Protein AF-A0A812JKX5-F1 (afdb_monomer_lite)

Organism: Symbiodinium pilosum (NCBI:txid2952)

Secondary structure (DSSP, 8-state):
-HHHHHHHHHHHHHHTSHHHHHHHHHHHHHHHHHHHHHHHHHHHHHHHHHHHHHHTTTSTHHHHT-SSHHHHHHHIIIIII-GGGHHHHHHHHHHSHHHHHHHHHHHHHHHHHHHHHHHHHHHHHHHHHHHHHHHHHHHHHHHHHHHHHH-

InterPro domains:
  IPR005821 Ion transport domain [PF00520] (1-131)

Structure (mmCIF, N/CA/C/O backbone):
data_AF-A0A812JKX5-F1
#
_entry.id   AF-A0A812JKX5-F1
#
loop_
_atom_site.group_PDB
_atom_site.id
_atom_site.type_symbol
_atom_site.label_atom_id
_atom_site.label_alt_id
_atom_site.label_comp_id
_atom_site.label_asym_id
_atom_site.label_entity_id
_atom_site.label_seq_id
_atom_site.pdbx_PDB_ins_code
_atom_site.Cartn_x
_atom_site.Cartn_y
_atom_site.Cartn_z
_atom_site.occupancy
_atom_site.B_iso_or_equiv
_atom_site.auth_seq_id
_atom_site.auth_comp_id
_atom_site.auth_asym_id
_atom_site.auth_atom_id
_atom_site.pdbx_PDB_model_num
ATOM 1 N N . MET A 1 1 ? 19.273 -19.377 13.511 1.00 56.31 1 MET A N 1
ATOM 2 C CA . MET A 1 1 ? 18.587 -19.894 14.719 1.00 56.31 1 MET A CA 1
ATOM 3 C C . MET A 1 1 ? 18.211 -18.784 15.715 1.00 56.31 1 MET A C 1
ATOM 5 O O . MET A 1 1 ? 17.028 -18.622 15.975 1.00 56.31 1 MET A O 1
ATOM 9 N N . LEU A 1 2 ? 19.140 -17.936 16.191 1.00 53.31 2 LEU A N 1
ATOM 10 C CA . LEU A 1 2 ? 18.831 -16.845 17.149 1.00 53.31 2 LEU A CA 1
ATOM 11 C C . LEU A 1 2 ? 17.849 -15.756 16.640 1.00 53.31 2 LEU A C 1
ATOM 13 O O . LEU A 1 2 ? 17.179 -15.120 17.449 1.00 53.31 2 LEU A O 1
ATOM 17 N N . ARG A 1 3 ? 17.720 -15.546 15.316 1.00 62.28 3 ARG A N 1
ATOM 18 C CA . ARG A 1 3 ? 16.778 -14.567 14.721 1.00 62.28 3 ARG A CA 1
ATOM 19 C C . ARG A 1 3 ? 15.300 -14.960 14.881 1.00 62.28 3 ARG A C 1
ATOM 21 O O . ARG A 1 3 ? 14.500 -14.120 15.271 1.00 62.28 3 ARG A O 1
ATOM 28 N N . MET A 1 4 ? 14.953 -16.230 14.655 1.00 59.62 4 MET A N 1
ATOM 29 C CA . MET A 1 4 ? 13.573 -16.738 14.783 1.00 59.62 4 MET A CA 1
ATOM 30 C C . MET A 1 4 ? 13.073 -16.659 16.233 1.00 59.62 4 MET A C 1
ATOM 32 O O . MET A 1 4 ? 11.945 -16.251 16.487 1.00 59.62 4 MET A O 1
ATOM 36 N N . VAL A 1 5 ? 13.955 -16.935 17.201 1.00 66.62 5 VAL A N 1
ATOM 37 C CA . VAL A 1 5 ? 13.637 -16.857 18.637 1.00 66.62 5 VAL A CA 1
ATOM 38 C C . VAL A 1 5 ? 13.268 -15.429 19.072 1.00 66.62 5 VAL A C 1
ATOM 40 O O . VAL A 1 5 ? 12.432 -15.262 19.961 1.00 66.62 5 VAL A O 1
ATOM 43 N N . ARG A 1 6 ? 13.836 -14.385 18.442 1.00 67.06 6 ARG A N 1
ATOM 44 C CA . ARG A 1 6 ? 13.461 -12.986 18.725 1.00 67.06 6 ARG A CA 1
ATOM 45 C C . ARG A 1 6 ? 12.030 -12.677 18.284 1.00 67.06 6 ARG A C 1
ATOM 47 O O . ARG A 1 6 ? 11.304 -12.065 19.057 1.00 67.06 6 ARG A O 1
ATOM 54 N N . ILE A 1 7 ? 11.610 -13.152 17.109 1.00 71.31 7 ILE A N 1
ATOM 55 C CA . ILE A 1 7 ? 10.244 -12.949 16.591 1.00 71.31 7 ILE A CA 1
ATOM 56 C C . ILE A 1 7 ? 9.225 -13.587 17.541 1.00 71.31 7 ILE A C 1
ATOM 58 O O . ILE A 1 7 ? 8.280 -12.932 17.976 1.00 71.31 7 ILE A O 1
ATOM 62 N N . THR A 1 8 ? 9.467 -14.833 17.958 1.00 69.44 8 THR A N 1
ATOM 63 C CA . THR A 1 8 ? 8.600 -15.527 18.920 1.00 69.44 8 THR A CA 1
ATOM 64 C C . THR A 1 8 ? 8.540 -14.811 20.272 1.00 69.44 8 THR A C 1
ATOM 66 O O . THR A 1 8 ? 7.484 -14.794 20.899 1.00 69.44 8 THR A O 1
ATOM 69 N N . ARG A 1 9 ? 9.640 -14.194 20.735 1.00 73.00 9 ARG A N 1
ATOM 70 C CA . ARG A 1 9 ? 9.629 -13.385 21.967 1.00 73.00 9 ARG A CA 1
ATOM 71 C C . ARG A 1 9 ? 8.810 -12.110 21.820 1.00 73.00 9 ARG A C 1
ATOM 73 O O . ARG A 1 9 ? 8.068 -11.808 22.742 1.00 73.00 9 ARG A O 1
ATOM 80 N N . VAL A 1 10 ? 8.911 -11.391 20.704 1.00 71.94 10 VAL A N 1
ATOM 81 C CA . VAL A 1 10 ? 8.138 -10.155 20.477 1.00 71.94 10 VAL A CA 1
ATOM 82 C C . VAL A 1 10 ? 6.638 -10.447 20.454 1.00 71.94 10 VAL A C 1
ATOM 84 O O . VAL A 1 10 ? 5.880 -9.761 21.130 1.00 71.94 10 VAL A O 1
ATOM 87 N N . ILE A 1 11 ? 6.218 -11.522 19.778 1.00 68.38 11 ILE A N 1
ATOM 88 C CA . ILE A 1 11 ? 4.816 -11.978 19.784 1.00 68.38 11 ILE A CA 1
ATOM 89 C C . ILE A 1 11 ? 4.368 -12.349 21.207 1.00 68.38 11 ILE A C 1
ATOM 91 O O . ILE A 1 11 ? 3.250 -12.035 21.616 1.00 68.38 11 ILE A O 1
ATOM 95 N N . ARG A 1 12 ? 5.251 -12.982 21.992 1.00 68.94 12 ARG A N 1
ATOM 96 C CA . ARG A 1 12 ? 4.967 -13.306 23.395 1.00 68.94 12 ARG A CA 1
ATOM 97 C C . ARG A 1 12 ? 4.826 -12.043 24.251 1.00 68.94 12 ARG A C 1
ATOM 99 O O . ARG A 1 12 ? 3.883 -11.942 25.012 1.00 68.94 12 ARG A O 1
ATOM 106 N N . VAL A 1 13 ? 5.717 -11.062 24.088 1.00 73.50 13 VAL A N 1
ATOM 107 C CA . VAL A 1 13 ? 5.663 -9.757 24.778 1.00 73.50 13 VAL A CA 1
ATOM 108 C C . VAL A 1 13 ? 4.364 -9.016 24.451 1.00 73.50 13 VAL A C 1
ATOM 110 O O . VAL A 1 13 ? 3.670 -8.575 25.362 1.00 73.50 13 VAL A O 1
ATOM 113 N N . ALA A 1 14 ? 3.985 -8.974 23.172 1.00 65.31 14 ALA A N 1
ATOM 114 C CA . ALA A 1 14 ? 2.730 -8.383 22.712 1.00 65.31 14 ALA A CA 1
ATOM 115 C C . ALA A 1 14 ? 1.487 -9.056 23.322 1.00 65.31 14 ALA A C 1
ATOM 117 O O . ALA A 1 14 ? 0.480 -8.396 23.546 1.00 65.31 14 ALA A O 1
ATOM 118 N N . SER A 1 15 ? 1.558 -10.353 23.637 1.00 67.69 15 SER A N 1
ATOM 119 C CA . SER A 1 15 ? 0.446 -11.095 24.244 1.00 67.69 15 SER A CA 1
ATOM 120 C C . SER A 1 15 ? 0.323 -10.933 25.764 1.00 67.69 15 SER A C 1
ATOM 122 O O . SER A 1 15 ? -0.699 -11.338 26.314 1.00 67.69 15 SER A O 1
ATOM 124 N N . TYR A 1 16 ? 1.288 -10.294 26.441 1.00 74.44 16 TYR A N 1
ATOM 125 C CA . TYR A 1 16 ? 1.134 -9.884 27.847 1.00 74.44 16 TYR A CA 1
ATOM 126 C C . TYR A 1 16 ? 0.353 -8.568 28.004 1.00 74.44 16 TYR A C 1
ATOM 128 O O . TYR A 1 16 ? -0.060 -8.246 29.115 1.00 74.44 16 TYR A O 1
ATOM 136 N N . MET A 1 17 ? 0.121 -7.820 26.915 1.00 76.00 17 MET A N 1
ATOM 137 C CA . MET A 1 17 ? -0.681 -6.594 26.921 1.00 76.00 17 MET A CA 1
ATOM 138 C C . MET A 1 17 ? -2.061 -6.864 26.299 1.00 76.00 17 MET A C 1
ATOM 140 O O . MET A 1 17 ? -2.145 -7.119 25.094 1.00 76.00 17 MET A O 1
ATOM 144 N N . PRO A 1 18 ? -3.157 -6.805 27.077 1.00 73.81 18 PRO A N 1
ATOM 145 C CA . PRO A 1 18 ? -4.494 -7.107 26.567 1.00 73.81 18 PRO A CA 1
ATOM 146 C C . PRO A 1 18 ? -4.922 -6.163 25.431 1.00 73.81 18 PRO A C 1
ATOM 148 O O . PRO A 1 18 ? -5.547 -6.619 24.477 1.00 73.81 18 PRO A O 1
ATOM 151 N N . GLU A 1 19 ? -4.510 -4.892 25.469 1.00 75.25 19 GLU A N 1
ATOM 152 C CA . GLU A 1 19 ? -4.792 -3.898 24.418 1.00 75.25 19 GLU A CA 1
ATOM 153 C C . GLU A 1 19 ? -4.199 -4.292 23.056 1.00 75.25 19 GLU A C 1
ATOM 155 O O . GLU A 1 19 ? -4.880 -4.253 22.032 1.00 75.25 19 GLU A O 1
ATOM 160 N N . VAL A 1 20 ? -2.950 -4.769 23.035 1.00 73.38 20 VAL A N 1
ATOM 161 C CA . VAL A 1 20 ? -2.281 -5.206 21.798 1.00 73.38 20 VAL A CA 1
ATOM 162 C C . VAL A 1 20 ? -2.939 -6.473 21.245 1.00 73.38 20 VAL A C 1
ATOM 164 O O . VAL A 1 20 ? -3.100 -6.623 20.034 1.00 73.38 20 VAL A O 1
ATOM 167 N N . MET A 1 21 ? -3.385 -7.373 22.123 1.00 72.75 21 MET A N 1
ATOM 168 C CA . MET A 1 21 ? -4.088 -8.591 21.721 1.00 72.75 21 MET A CA 1
ATOM 169 C C . MET A 1 21 ? -5.449 -8.292 21.065 1.00 72.75 21 MET A C 1
ATOM 171 O O . MET A 1 21 ? -5.841 -9.001 20.134 1.00 72.75 21 MET A O 1
ATOM 175 N N . ILE A 1 22 ? -6.161 -7.250 21.514 1.00 78.69 22 ILE A N 1
ATOM 176 C CA . ILE A 1 22 ? -7.418 -6.793 20.895 1.00 78.69 22 ILE A CA 1
ATOM 177 C C . ILE A 1 22 ? -7.155 -6.332 19.458 1.00 78.69 22 ILE A C 1
ATOM 179 O O . ILE A 1 22 ? -7.831 -6.793 18.537 1.00 78.69 22 ILE A O 1
ATOM 183 N N . ILE A 1 23 ? -6.115 -5.520 19.249 1.00 75.00 23 ILE A N 1
ATOM 184 C CA . ILE A 1 23 ? -5.721 -5.042 17.916 1.00 75.00 23 ILE A CA 1
ATOM 185 C C . ILE A 1 23 ? -5.327 -6.213 17.007 1.00 75.00 23 ILE A C 1
ATOM 187 O O . ILE A 1 23 ? -5.782 -6.282 15.868 1.00 75.00 23 ILE A O 1
ATOM 191 N N . ILE A 1 24 ? -4.538 -7.175 17.497 1.00 75.25 24 ILE A N 1
ATOM 192 C CA . ILE A 1 24 ? -4.117 -8.345 16.705 1.00 75.25 24 ILE A CA 1
ATOM 193 C C . ILE A 1 24 ? -5.323 -9.201 16.290 1.00 75.25 24 ILE A C 1
ATOM 195 O O . ILE A 1 24 ? -5.406 -9.645 15.141 1.00 75.25 24 ILE A O 1
ATOM 199 N N . LYS A 1 25 ? -6.277 -9.433 17.198 1.00 76.50 25 LYS A N 1
ATOM 200 C CA . LYS A 1 25 ? -7.509 -10.170 16.877 1.00 76.50 25 LYS A CA 1
ATOM 201 C C . LYS A 1 25 ? -8.361 -9.411 15.860 1.00 76.50 25 LYS A C 1
ATOM 203 O O . LYS A 1 25 ? -8.802 -10.023 14.889 1.00 76.50 25 LYS A O 1
ATOM 208 N N . GLY A 1 26 ? -8.513 -8.095 16.027 1.00 73.19 26 GLY A N 1
ATOM 209 C CA . GLY A 1 26 ? -9.190 -7.229 15.058 1.00 73.19 26 GLY A CA 1
ATOM 210 C C . GLY A 1 26 ? -8.531 -7.279 13.679 1.00 73.19 26 GLY A C 1
ATOM 211 O O . GLY A 1 26 ? -9.207 -7.493 12.674 1.00 73.19 26 GLY A O 1
ATOM 212 N N . LEU A 1 27 ? -7.198 -7.220 13.629 1.00 73.88 27 LEU A N 1
ATOM 213 C CA . LEU A 1 27 ? -6.428 -7.341 12.394 1.00 73.88 27 LEU A CA 1
ATOM 214 C C . LEU A 1 27 ? -6.614 -8.709 11.726 1.00 73.88 27 LEU A C 1
ATOM 216 O O . LEU A 1 27 ? -6.712 -8.799 10.504 1.00 73.88 27 LEU A O 1
ATOM 220 N N . THR A 1 28 ? -6.698 -9.776 12.519 1.00 73.06 28 THR A N 1
ATOM 221 C CA . THR A 1 28 ? -6.922 -11.131 11.998 1.00 73.06 28 THR A CA 1
ATOM 222 C C . THR A 1 28 ? -8.299 -11.247 11.342 1.00 73.06 28 THR A C 1
ATOM 224 O O . THR A 1 28 ? -8.410 -11.827 10.264 1.00 73.06 28 THR A O 1
ATOM 227 N N . VAL A 1 29 ? -9.338 -10.648 11.929 1.00 74.81 29 VAL A N 1
ATOM 228 C CA . VAL A 1 29 ? -10.684 -10.605 11.329 1.00 74.81 29 VAL A CA 1
ATOM 229 C C . VAL A 1 29 ? -10.693 -9.731 10.069 1.00 74.81 29 VAL A C 1
ATOM 231 O O . VAL A 1 29 ? -11.218 -10.143 9.032 1.00 74.81 29 VAL A O 1
ATOM 234 N N . ALA A 1 30 ? -10.041 -8.568 10.116 1.00 72.62 30 ALA A N 1
ATOM 235 C CA . ALA A 1 30 ? -9.933 -7.654 8.981 1.00 72.62 30 ALA A CA 1
ATOM 236 C C . ALA A 1 30 ? -9.089 -8.216 7.821 1.00 72.62 30 ALA A C 1
ATOM 238 O O . ALA A 1 30 ? -9.299 -7.830 6.669 1.00 72.62 30 ALA A O 1
ATOM 239 N N . SER A 1 31 ? -8.172 -9.155 8.094 1.00 76.31 31 SER A N 1
ATOM 240 C CA . SER A 1 31 ? -7.238 -9.720 7.108 1.00 76.31 31 SER A CA 1
ATOM 241 C C . SER A 1 31 ? -7.928 -10.256 5.853 1.00 76.31 31 SER A C 1
ATOM 243 O O . SER A 1 31 ? -7.407 -10.090 4.752 1.00 76.31 31 SER A O 1
ATOM 245 N N . ARG A 1 32 ? -9.134 -10.829 5.993 1.00 77.31 32 ARG A N 1
ATOM 246 C CA . ARG A 1 32 ? -9.922 -11.327 4.860 1.00 77.31 32 ARG A CA 1
ATOM 247 C C . ARG A 1 32 ? -10.312 -10.196 3.910 1.00 77.31 32 ARG A C 1
ATOM 249 O O . ARG A 1 32 ? -10.151 -10.346 2.706 1.00 77.31 32 ARG A O 1
ATOM 256 N N . SER A 1 33 ? -10.803 -9.080 4.444 1.00 77.44 33 SER A N 1
ATOM 257 C CA . SER A 1 33 ? -11.173 -7.907 3.644 1.00 77.44 33 SER A CA 1
ATOM 258 C C . SER A 1 33 ? -9.938 -7.286 2.987 1.00 77.44 33 SER A C 1
ATOM 260 O O . SER A 1 33 ? -9.912 -7.085 1.774 1.00 77.44 33 SER A O 1
ATOM 262 N N . VAL A 1 34 ? -8.861 -7.110 3.762 1.00 77.38 34 VAL A N 1
ATOM 263 C CA . VAL A 1 34 ? -7.587 -6.564 3.266 1.00 77.38 34 VAL A CA 1
ATOM 264 C C . VAL A 1 34 ? -7.011 -7.417 2.133 1.00 77.38 34 VAL A C 1
ATOM 266 O O . VAL A 1 34 ? -6.502 -6.868 1.158 1.00 77.38 34 VAL A O 1
ATOM 269 N N . PHE A 1 35 ? -7.128 -8.745 2.215 1.00 80.38 35 PHE A N 1
ATOM 270 C CA . PHE A 1 35 ? -6.685 -9.646 1.153 1.00 80.38 35 PHE A CA 1
ATOM 271 C C . PHE A 1 35 ? -7.436 -9.404 -0.164 1.00 80.38 35 PHE A C 1
ATOM 273 O O . PHE A 1 35 ? -6.805 -9.302 -1.214 1.00 80.38 35 PHE A O 1
ATOM 280 N N . PHE A 1 36 ? -8.764 -9.253 -0.128 1.00 82.25 36 PHE A N 1
ATOM 281 C CA . PHE A 1 36 ? -9.541 -8.953 -1.336 1.00 82.25 36 PHE A CA 1
ATOM 282 C C . PHE A 1 36 ? -9.199 -7.578 -1.914 1.00 82.25 36 PHE A C 1
ATOM 284 O O . PHE A 1 36 ? -9.015 -7.461 -3.126 1.00 82.25 36 PHE A O 1
ATOM 291 N N . THR A 1 37 ? -9.033 -6.562 -1.065 1.00 82.69 37 THR A N 1
ATOM 292 C CA . THR A 1 37 ? -8.593 -5.227 -1.499 1.00 82.69 37 THR A CA 1
ATOM 293 C C . THR A 1 37 ? -7.208 -5.277 -2.142 1.00 82.69 37 THR A C 1
ATOM 295 O O . THR A 1 37 ? -6.982 -4.634 -3.163 1.00 82.69 37 THR A O 1
ATOM 298 N N . PHE A 1 38 ? -6.289 -6.077 -1.598 1.00 83.06 38 PHE A N 1
ATOM 299 C CA . PHE A 1 38 ? -4.953 -6.265 -2.162 1.00 83.06 38 PHE A CA 1
ATOM 300 C C . PHE A 1 38 ? -4.994 -6.916 -3.549 1.00 83.06 38 PHE A C 1
ATOM 302 O O . PHE A 1 38 ? -4.351 -6.433 -4.481 1.00 83.06 38 PHE A O 1
ATOM 309 N N . VAL A 1 39 ? -5.789 -7.978 -3.709 1.00 86.69 39 VAL A N 1
ATOM 310 C CA . VAL A 1 39 ? -5.989 -8.638 -5.009 1.00 86.69 39 VAL A CA 1
ATOM 311 C C . VAL A 1 39 ? -6.579 -7.661 -6.027 1.00 86.69 39 VAL A C 1
ATOM 313 O O . VAL A 1 39 ? -6.099 -7.595 -7.159 1.00 86.69 39 VAL A O 1
ATOM 316 N N . LEU A 1 40 ? -7.571 -6.865 -5.623 1.00 87.56 40 LEU A N 1
ATOM 317 C CA . LEU A 1 40 ? -8.173 -5.849 -6.483 1.00 87.56 40 LEU A CA 1
ATOM 318 C C . LEU A 1 40 ? -7.157 -4.768 -6.885 1.00 87.56 40 LEU A C 1
ATOM 320 O O . LEU A 1 40 ? -7.081 -4.406 -8.058 1.00 87.56 40 LEU A O 1
ATOM 324 N N . LEU A 1 41 ? -6.337 -4.298 -5.941 1.00 86.88 41 LEU A N 1
ATOM 325 C CA . LEU A 1 41 ? -5.282 -3.316 -6.194 1.00 86.88 41 LEU A CA 1
ATOM 326 C C . LEU A 1 41 ? -4.250 -3.844 -7.197 1.00 86.88 41 LEU A C 1
ATOM 328 O O . LEU A 1 41 ? -3.886 -3.122 -8.127 1.00 86.88 41 LEU A O 1
ATOM 332 N N . LEU A 1 42 ? -3.809 -5.097 -7.054 1.00 87.12 42 LEU A N 1
ATOM 333 C CA . LEU A 1 42 ? -2.898 -5.730 -8.012 1.00 87.12 42 LEU A CA 1
ATOM 334 C C . LEU A 1 42 ? -3.532 -5.881 -9.396 1.00 87.12 42 LEU A C 1
ATOM 336 O O . LEU A 1 42 ? -2.860 -5.639 -10.396 1.00 87.12 42 LEU A O 1
ATOM 340 N N . LEU A 1 43 ? -4.816 -6.238 -9.465 1.00 91.25 43 LEU A N 1
ATOM 341 C CA . LEU A 1 43 ? -5.533 -6.389 -10.730 1.00 91.25 43 LEU A CA 1
ATOM 342 C C . LEU A 1 43 ? -5.654 -5.053 -11.477 1.00 91.25 43 LEU A C 1
ATOM 344 O O . LEU A 1 43 ? -5.369 -4.993 -12.672 1.00 91.25 43 LEU A O 1
ATOM 348 N N . ILE A 1 44 ? -5.999 -3.972 -10.774 1.00 90.38 44 ILE A N 1
ATOM 349 C CA . ILE A 1 44 ? -6.044 -2.622 -11.352 1.00 90.38 44 ILE A CA 1
ATOM 350 C C . ILE A 1 44 ? -4.651 -2.215 -11.846 1.00 90.38 44 ILE A C 1
ATOM 352 O O . ILE A 1 44 ? -4.502 -1.840 -13.008 1.00 90.38 44 ILE A O 1
ATOM 356 N N . ASN A 1 45 ? -3.619 -2.351 -11.006 1.00 90.75 45 ASN A N 1
ATOM 357 C CA . ASN A 1 45 ? -2.244 -2.025 -11.398 1.00 90.75 45 ASN A CA 1
ATOM 358 C C . ASN A 1 45 ? -1.782 -2.843 -12.610 1.00 90.75 45 ASN A C 1
ATOM 360 O O . ASN A 1 45 ? -1.102 -2.305 -13.476 1.00 90.75 45 ASN A O 1
ATOM 364 N N . TYR A 1 46 ? -2.177 -4.112 -12.714 1.00 91.62 46 TYR A N 1
ATOM 365 C CA . TYR A 1 46 ? -1.856 -4.962 -13.858 1.00 91.62 46 TYR A CA 1
ATOM 366 C C . TYR A 1 46 ? -2.497 -4.467 -15.161 1.00 91.62 46 TYR A C 1
ATOM 368 O O . TYR A 1 46 ? -1.813 -4.368 -16.181 1.00 91.62 46 TYR A O 1
ATOM 376 N N . ILE A 1 47 ? -3.783 -4.101 -15.129 1.00 92.88 47 ILE A N 1
ATOM 377 C CA . ILE A 1 47 ? -4.490 -3.550 -16.297 1.00 92.88 47 ILE A CA 1
ATOM 378 C C . ILE A 1 47 ? -3.823 -2.245 -16.753 1.00 92.88 47 ILE A C 1
ATOM 380 O O . ILE A 1 47 ? -3.508 -2.088 -17.934 1.00 92.88 47 ILE A O 1
ATOM 384 N N . PHE A 1 48 ? -3.547 -1.335 -15.815 1.00 90.06 48 PHE A N 1
ATOM 385 C CA . PHE A 1 48 ? -2.874 -0.072 -16.123 1.00 90.06 48 PHE A CA 1
ATOM 386 C C . PHE A 1 48 ? -1.432 -0.276 -16.593 1.00 90.06 48 PHE A C 1
ATOM 388 O O . PHE A 1 48 ? -1.004 0.410 -17.514 1.00 90.06 48 PHE A O 1
ATOM 395 N N . ALA A 1 49 ? -0.696 -1.243 -16.044 1.00 90.50 49 ALA A N 1
ATOM 396 C CA . ALA A 1 49 ? 0.652 -1.572 -16.502 1.00 90.50 49 ALA A CA 1
ATOM 397 C C . ALA A 1 49 ? 0.676 -2.004 -17.972 1.00 90.50 49 ALA A C 1
ATOM 399 O O . ALA A 1 49 ? 1.571 -1.602 -18.714 1.00 90.50 49 ALA A O 1
ATOM 400 N N . ILE A 1 50 ? -0.312 -2.789 -18.413 1.00 90.50 50 ILE A N 1
ATOM 401 C CA . ILE A 1 50 ? -0.446 -3.169 -19.824 1.00 90.50 50 ILE A CA 1
ATOM 402 C C . ILE A 1 50 ? -0.779 -1.944 -20.677 1.00 90.50 50 ILE A C 1
ATOM 404 O O . ILE A 1 50 ? -0.134 -1.742 -21.704 1.00 90.50 50 ILE A O 1
ATOM 408 N N . ALA A 1 51 ? -1.738 -1.120 -20.247 1.00 90.88 51 ALA A N 1
ATOM 409 C CA . ALA A 1 51 ? -2.132 0.083 -20.977 1.00 90.88 51 ALA A CA 1
ATOM 410 C C . ALA A 1 51 ? -0.960 1.067 -21.132 1.00 90.88 51 ALA A C 1
ATOM 412 O O . ALA A 1 51 ? -0.644 1.477 -22.246 1.00 90.88 51 ALA A O 1
ATOM 413 N N . PHE A 1 52 ? -0.255 1.388 -20.042 1.00 87.75 52 PHE A N 1
ATOM 414 C CA . PHE A 1 52 ? 0.917 2.263 -20.083 1.00 87.75 52 PHE A CA 1
ATOM 415 C C . PHE A 1 52 ? 2.037 1.684 -20.934 1.00 87.75 52 PHE A C 1
ATOM 417 O O . PHE A 1 52 ? 2.649 2.422 -21.696 1.00 87.75 52 PHE A O 1
ATOM 424 N N . ARG A 1 53 ? 2.276 0.370 -20.868 1.00 87.25 53 ARG A N 1
ATOM 425 C CA . ARG A 1 53 ? 3.280 -0.267 -21.721 1.00 87.25 53 ARG A CA 1
ATOM 426 C C . ARG A 1 53 ? 2.914 -0.171 -23.200 1.00 87.25 53 ARG A C 1
ATOM 428 O O . ARG A 1 53 ? 3.800 0.105 -23.991 1.00 87.25 53 ARG A O 1
ATOM 435 N N . GLN A 1 54 ? 1.646 -0.376 -23.565 1.00 86.94 54 GLN A N 1
ATOM 436 C CA . GLN A 1 54 ? 1.176 -0.222 -24.950 1.00 86.94 54 GLN A CA 1
ATOM 437 C C . GLN A 1 54 ? 1.315 1.223 -25.439 1.00 86.94 54 GLN A C 1
ATOM 439 O O . GLN A 1 54 ? 1.763 1.445 -26.554 1.00 86.94 54 GLN A O 1
ATOM 444 N N . LEU A 1 55 ? 0.981 2.205 -24.600 1.00 86.69 55 LEU A N 1
ATOM 445 C CA . LEU A 1 55 ? 1.110 3.623 -24.951 1.00 86.69 55 LEU A CA 1
ATOM 446 C C . LEU A 1 55 ? 2.566 4.107 -24.977 1.00 86.69 55 LEU A C 1
ATOM 448 O O . LEU A 1 55 ? 2.876 5.061 -25.682 1.00 86.69 55 LEU A O 1
ATOM 452 N N . ALA A 1 56 ? 3.444 3.478 -24.198 1.00 85.38 56 ALA A N 1
ATOM 453 C CA . ALA A 1 56 ? 4.863 3.803 -24.149 1.00 85.38 56 ALA A CA 1
ATOM 454 C C . ALA A 1 56 ? 5.678 3.120 -25.259 1.00 85.38 56 ALA A C 1
ATOM 456 O O . ALA A 1 56 ? 6.870 3.412 -25.356 1.00 85.38 56 ALA A O 1
ATOM 457 N N . GLN A 1 57 ? 5.075 2.248 -26.078 1.00 81.62 57 GLN A N 1
ATOM 458 C CA . GLN A 1 57 ? 5.757 1.626 -27.217 1.00 81.62 57 GLN A CA 1
ATOM 459 C C . GLN A 1 57 ? 6.367 2.696 -28.125 1.00 81.62 57 GLN A C 1
ATOM 461 O O . GLN A 1 57 ? 5.744 3.724 -28.388 1.00 81.62 57 GLN A O 1
ATOM 466 N N . ASP A 1 58 ? 7.606 2.463 -28.557 1.00 81.62 58 ASP A N 1
ATOM 467 C CA . ASP A 1 58 ? 8.386 3.372 -29.412 1.00 81.62 58 ASP A CA 1
ATOM 468 C C . ASP A 1 58 ? 8.758 4.720 -28.761 1.00 81.62 58 ASP A C 1
ATOM 470 O O . ASP A 1 58 ? 9.236 5.644 -29.426 1.00 81.62 58 ASP A O 1
ATOM 474 N N . THR A 1 59 ? 8.604 4.840 -27.439 1.00 84.44 59 THR A N 1
ATOM 475 C CA . THR A 1 59 ? 9.046 6.012 -26.673 1.00 84.44 59 THR A CA 1
ATOM 476 C C . THR A 1 59 ? 10.251 5.675 -25.789 1.00 84.44 59 THR A C 1
ATOM 478 O O . THR A 1 59 ? 10.413 4.534 -25.351 1.00 84.44 59 THR A O 1
ATOM 481 N N . PRO A 1 60 ? 11.087 6.664 -25.414 1.00 80.62 60 PRO A N 1
ATOM 482 C CA . PRO A 1 60 ? 12.176 6.445 -24.455 1.00 80.62 60 PRO A CA 1
ATOM 483 C C . PRO A 1 60 ? 11.694 5.992 -23.061 1.00 80.62 60 PRO A C 1
ATOM 485 O O . PRO A 1 60 ? 12.504 5.535 -22.255 1.00 80.62 60 PRO A O 1
ATOM 488 N N . LEU A 1 61 ? 10.389 6.093 -22.770 1.00 78.12 61 LEU A N 1
ATOM 489 C CA . LEU A 1 61 ? 9.781 5.620 -21.524 1.00 78.12 61 LEU A CA 1
ATOM 490 C C . LEU A 1 61 ? 9.666 4.089 -21.467 1.00 78.12 61 LEU A C 1
ATOM 492 O O . LEU A 1 61 ? 9.606 3.531 -20.370 1.00 78.12 61 LEU A O 1
ATOM 496 N N . GLU A 1 62 ? 9.673 3.403 -22.616 1.00 79.00 62 GLU A N 1
ATOM 497 C CA . GLU A 1 62 ? 9.579 1.941 -22.679 1.00 79.00 62 GLU A CA 1
ATOM 498 C C . GLU A 1 62 ? 10.740 1.277 -21.932 1.00 79.00 62 GLU A C 1
ATOM 500 O O . GLU A 1 62 ? 10.526 0.423 -21.076 1.00 79.00 62 GLU A O 1
ATOM 505 N N . MET A 1 63 ? 11.977 1.707 -22.199 1.00 73.94 63 MET A N 1
ATOM 506 C CA . MET A 1 63 ? 13.159 1.111 -21.567 1.00 73.94 63 MET A CA 1
ATOM 507 C C . MET A 1 63 ? 13.408 1.620 -20.145 1.00 73.94 63 MET A C 1
ATOM 509 O O . MET A 1 63 ? 14.005 0.893 -19.351 1.00 73.94 63 MET A O 1
ATOM 513 N N . SER A 1 64 ? 12.982 2.844 -19.810 1.00 77.94 64 SER A N 1
ATOM 514 C CA . SER A 1 64 ? 13.274 3.438 -18.499 1.00 77.94 64 SER A CA 1
ATOM 515 C C . SER A 1 64 ? 12.247 3.070 -17.426 1.00 77.94 64 SER A C 1
ATOM 517 O O . SER A 1 64 ? 12.640 2.704 -16.319 1.00 77.94 64 SER A O 1
ATOM 519 N N . LEU A 1 65 ? 10.947 3.126 -17.742 1.00 77.31 65 LEU A N 1
ATOM 520 C CA . LEU A 1 65 ? 9.862 2.903 -16.778 1.00 77.31 65 LEU A CA 1
ATOM 521 C C . LEU A 1 65 ? 9.090 1.602 -17.022 1.00 77.31 65 LEU A C 1
ATOM 523 O O . LEU A 1 65 ? 8.582 1.018 -16.063 1.00 77.31 65 LEU A O 1
ATOM 527 N N . PHE A 1 66 ? 9.001 1.113 -18.262 1.00 84.44 66 PHE A N 1
ATOM 528 C CA . PHE A 1 66 ? 8.126 -0.020 -18.600 1.00 84.44 66 PHE A CA 1
ATOM 529 C C . PHE A 1 66 ? 8.831 -1.183 -19.332 1.00 84.44 66 PHE A C 1
ATOM 531 O O . PHE A 1 66 ? 8.273 -1.721 -20.294 1.00 84.44 66 PHE A O 1
ATOM 538 N N . PRO A 1 67 ? 10.009 -1.657 -18.863 1.00 78.25 67 PRO A N 1
ATOM 539 C CA . PRO A 1 67 ? 10.820 -2.630 -19.607 1.00 78.25 67 PRO A CA 1
ATOM 540 C C . PRO A 1 67 ? 10.134 -3.998 -19.770 1.00 78.25 67 PRO A C 1
ATOM 542 O O . PRO A 1 67 ? 10.381 -4.735 -20.721 1.00 78.25 67 PRO A O 1
ATOM 545 N N . SER A 1 68 ? 9.253 -4.368 -18.840 1.00 84.06 68 SER A N 1
ATOM 546 C CA . SER A 1 68 ? 8.420 -5.572 -18.914 1.00 84.06 68 SER A CA 1
ATOM 547 C C . SER A 1 68 ? 7.100 -5.332 -18.188 1.00 84.06 68 SER A C 1
ATOM 549 O O . SER A 1 68 ? 7.017 -4.420 -17.374 1.00 84.06 68 SER A O 1
ATOM 551 N N . VAL A 1 69 ? 6.074 -6.161 -18.416 1.00 85.31 69 VAL A N 1
ATOM 552 C CA . VAL A 1 69 ? 4.793 -6.043 -17.681 1.00 85.31 69 VAL A CA 1
ATOM 553 C C . VAL A 1 69 ? 5.011 -6.142 -16.168 1.00 85.31 69 VAL A C 1
ATOM 555 O O . VAL A 1 69 ? 4.452 -5.360 -15.411 1.00 85.31 69 VAL A O 1
ATOM 558 N N . HIS A 1 70 ? 5.879 -7.051 -15.719 1.00 84.75 70 HIS A N 1
ATOM 559 C CA . HIS A 1 70 ? 6.206 -7.197 -14.300 1.00 84.75 70 HIS A CA 1
ATOM 560 C C . HIS A 1 70 ? 6.973 -5.984 -13.756 1.00 84.75 70 HIS A C 1
ATOM 562 O O . HIS A 1 70 ? 6.679 -5.520 -12.657 1.00 84.75 70 HIS A O 1
ATOM 568 N N . GLY A 1 71 ? 7.917 -5.441 -14.533 1.00 84.81 71 GLY A N 1
ATOM 569 C CA . GLY A 1 71 ? 8.635 -4.212 -14.180 1.00 84.81 71 GLY A CA 1
ATOM 570 C C . GLY A 1 71 ? 7.716 -2.990 -14.133 1.00 84.81 71 GLY A C 1
ATOM 571 O O . GLY A 1 71 ? 7.818 -2.188 -13.217 1.00 84.81 71 GLY A O 1
ATOM 572 N N . ALA A 1 72 ? 6.764 -2.903 -15.062 1.00 88.00 72 ALA A N 1
ATOM 573 C CA . ALA A 1 72 ? 5.744 -1.866 -15.109 1.00 88.00 72 ALA A CA 1
ATOM 574 C C . ALA A 1 72 ? 4.848 -1.904 -13.865 1.00 88.00 72 ALA A C 1
ATOM 576 O O . ALA A 1 72 ? 4.665 -0.877 -13.222 1.00 88.00 72 ALA A O 1
ATOM 577 N N . VAL A 1 73 ? 4.347 -3.086 -13.485 1.00 89.44 73 VAL A N 1
ATOM 578 C CA . VAL A 1 73 ? 3.558 -3.261 -12.253 1.00 89.44 73 VAL A CA 1
ATOM 579 C C . VAL A 1 73 ? 4.373 -2.874 -11.019 1.00 89.44 73 VAL A C 1
ATOM 581 O O . VAL A 1 73 ? 3.861 -2.162 -10.160 1.00 89.44 73 VAL A O 1
ATOM 584 N N . LEU A 1 74 ? 5.639 -3.299 -10.930 1.00 88.31 74 LEU A N 1
ATOM 585 C CA . LEU A 1 74 ? 6.522 -2.922 -9.822 1.00 88.31 74 LEU A CA 1
ATOM 586 C C . LEU A 1 74 ? 6.736 -1.407 -9.748 1.00 88.31 74 LEU A C 1
ATOM 588 O O . LEU A 1 74 ? 6.601 -0.837 -8.670 1.00 88.31 74 LEU A O 1
ATOM 592 N N . ASN A 1 75 ? 7.008 -0.753 -10.877 1.00 88.38 75 ASN A N 1
ATOM 593 C CA . ASN A 1 75 ? 7.193 0.695 -10.925 1.00 88.38 75 ASN A CA 1
ATOM 594 C C . ASN A 1 75 ? 5.901 1.448 -10.597 1.00 88.38 75 ASN A C 1
ATOM 596 O O . ASN A 1 75 ? 5.946 2.385 -9.815 1.00 88.38 75 ASN A O 1
ATOM 600 N N . LEU A 1 76 ? 4.740 1.013 -11.090 1.00 88.38 76 LEU A N 1
ATOM 601 C CA . LEU A 1 76 ? 3.444 1.601 -10.726 1.00 88.38 76 LEU A CA 1
ATOM 602 C C . LEU A 1 76 ? 3.171 1.482 -9.221 1.00 88.38 76 LEU A C 1
ATOM 604 O O . LEU A 1 76 ? 2.768 2.449 -8.578 1.00 88.38 76 LEU A O 1
ATOM 608 N N . VAL A 1 77 ? 3.453 0.324 -8.627 1.00 88.12 77 VAL A N 1
ATOM 609 C CA . VAL A 1 77 ? 3.268 0.126 -7.185 1.00 88.12 77 VAL A CA 1
ATOM 610 C C . VAL A 1 77 ? 4.246 0.980 -6.373 1.00 88.12 77 VAL A C 1
ATOM 612 O O . VAL A 1 77 ? 3.846 1.636 -5.415 1.00 88.12 77 VAL A O 1
ATOM 615 N N . VAL A 1 78 ? 5.523 1.000 -6.741 1.00 87.12 78 VAL A N 1
ATOM 616 C CA . VAL A 1 78 ? 6.552 1.684 -5.950 1.00 87.12 78 VAL A CA 1
ATOM 617 C C . VAL A 1 78 ? 6.539 3.199 -6.177 1.00 87.12 78 VAL A C 1
ATOM 619 O O . VAL A 1 78 ? 6.674 3.942 -5.217 1.00 87.12 78 VAL A O 1
ATOM 622 N N . GLN A 1 79 ? 6.329 3.672 -7.405 1.00 86.88 79 GLN A N 1
ATOM 623 C CA . GLN A 1 79 ? 6.385 5.099 -7.744 1.00 86.88 79 GLN A CA 1
ATOM 624 C C . GLN A 1 79 ? 5.023 5.794 -7.696 1.00 86.88 79 GLN A C 1
ATOM 626 O O . GLN A 1 79 ? 4.966 6.977 -7.378 1.00 86.88 79 GLN A O 1
ATOM 631 N N . CYS A 1 80 ? 3.918 5.106 -8.008 1.00 84.94 80 CYS A N 1
ATOM 632 C CA . CYS A 1 80 ? 2.592 5.739 -8.012 1.00 84.94 80 CYS A CA 1
ATOM 633 C C . CYS A 1 80 ? 1.782 5.426 -6.755 1.00 84.94 80 CYS A C 1
ATOM 635 O O . CYS A 1 80 ? 1.098 6.311 -6.248 1.00 84.94 80 CYS A O 1
ATOM 637 N N . VAL A 1 81 ? 1.833 4.190 -6.247 1.00 85.19 81 VAL A N 1
ATOM 638 C CA . VAL A 1 81 ? 1.056 3.814 -5.052 1.00 85.19 81 VAL A CA 1
ATOM 639 C C . VAL A 1 81 ? 1.791 4.205 -3.766 1.00 85.19 81 VAL A C 1
ATOM 641 O O . VAL A 1 81 ? 1.147 4.661 -2.826 1.00 85.19 81 VAL A O 1
ATOM 644 N N . MET A 1 82 ? 3.119 4.041 -3.714 1.00 85.19 82 MET A N 1
ATOM 645 C CA . MET A 1 82 ? 3.931 4.284 -2.508 1.00 85.19 82 MET A CA 1
ATOM 646 C C . MET A 1 82 ? 5.238 5.060 -2.793 1.00 85.19 82 MET A C 1
ATOM 648 O O . MET A 1 82 ? 6.309 4.578 -2.405 1.00 85.19 82 MET A O 1
ATOM 652 N N . PRO A 1 83 ? 5.183 6.259 -3.415 1.00 85.88 83 PRO A N 1
ATOM 653 C CA . PRO A 1 83 ? 6.376 7.019 -3.823 1.00 85.88 83 PRO A CA 1
ATOM 654 C C . PRO A 1 83 ? 7.357 7.276 -2.673 1.00 85.88 83 PRO A C 1
ATOM 656 O O . PRO A 1 83 ? 8.569 7.198 -2.853 1.00 85.88 83 PRO A O 1
ATOM 659 N N . ASP A 1 84 ? 6.844 7.500 -1.462 1.00 87.38 84 ASP A N 1
ATOM 660 C CA . ASP A 1 84 ? 7.667 7.772 -0.277 1.00 87.38 84 ASP A CA 1
ATOM 661 C C . ASP A 1 84 ? 8.608 6.610 0.082 1.00 87.38 84 ASP A C 1
ATOM 663 O O . ASP A 1 84 ? 9.652 6.808 0.704 1.00 87.38 84 ASP A O 1
ATOM 667 N N . GLN A 1 85 ? 8.241 5.383 -0.299 1.00 87.81 85 GLN A N 1
ATOM 668 C CA . GLN A 1 85 ? 8.980 4.163 0.030 1.00 87.81 85 GLN A CA 1
ATOM 669 C C . GLN A 1 85 ? 9.901 3.705 -1.109 1.00 87.81 85 GLN A C 1
ATOM 671 O O . GLN A 1 85 ? 10.717 2.800 -0.912 1.00 87.81 85 GLN A O 1
ATOM 676 N N . GLU A 1 86 ? 9.819 4.342 -2.281 1.00 89.25 86 GLU A N 1
ATOM 677 C CA . GLU A 1 86 ? 10.700 4.088 -3.421 1.00 89.25 86 GLU A CA 1
ATOM 678 C C . GLU A 1 86 ? 12.193 4.136 -3.066 1.00 89.25 86 GLU A C 1
ATOM 680 O O . GLU A 1 86 ? 12.886 3.152 -3.352 1.00 89.25 86 GLU A O 1
ATOM 685 N N . PRO A 1 87 ? 12.732 5.210 -2.451 1.00 88.62 87 PRO A N 1
ATOM 686 C CA . PRO A 1 87 ? 14.172 5.305 -2.217 1.00 88.62 87 PRO A CA 1
ATOM 687 C C . PRO A 1 87 ? 14.676 4.184 -1.302 1.00 88.62 87 PRO A C 1
ATOM 689 O O . PRO A 1 87 ? 15.761 3.643 -1.521 1.00 88.62 87 PRO A O 1
ATOM 692 N N . PHE A 1 88 ? 13.865 3.782 -0.322 1.00 87.88 88 PHE A N 1
ATOM 693 C CA . PHE A 1 88 ? 14.178 2.666 0.563 1.00 87.88 88 PHE A CA 1
ATOM 694 C C . PHE A 1 88 ? 14.140 1.325 -0.183 1.00 87.88 88 PHE A C 1
ATOM 696 O O . PHE A 1 88 ? 15.079 0.532 -0.081 1.00 87.88 88 PHE A O 1
ATOM 703 N N . PHE A 1 89 ? 13.098 1.085 -0.984 1.00 88.56 89 PHE A N 1
ATOM 704 C CA . PHE A 1 89 ? 12.984 -0.126 -1.795 1.00 88.56 89 PHE A CA 1
ATOM 705 C C . PHE A 1 89 ? 14.155 -0.267 -2.776 1.00 88.56 89 PHE A C 1
ATOM 707 O O . PHE A 1 89 ? 14.751 -1.342 -2.865 1.00 88.56 89 PHE A O 1
ATOM 714 N N . GLN A 1 90 ? 14.533 0.809 -3.471 1.00 87.06 90 GLN A N 1
ATOM 715 C CA . GLN A 1 90 ? 15.645 0.777 -4.420 1.00 87.06 90 GLN A CA 1
ATOM 716 C C . GLN A 1 90 ? 16.985 0.474 -3.738 1.00 87.06 90 GLN A C 1
ATOM 718 O O . GLN A 1 90 ? 17.757 -0.329 -4.264 1.00 87.06 90 GLN A O 1
ATOM 723 N N . GLN A 1 91 ? 17.262 1.067 -2.572 1.00 88.00 91 GLN A N 1
ATOM 724 C CA . GLN A 1 91 ? 18.489 0.784 -1.815 1.00 88.00 91 GLN A CA 1
ATOM 725 C C . GLN A 1 91 ? 18.548 -0.686 -1.388 1.00 88.00 91 GLN A C 1
ATOM 727 O O . GLN A 1 91 ? 19.521 -1.386 -1.678 1.00 88.00 91 GLN A O 1
ATOM 732 N N . VAL A 1 92 ? 17.469 -1.195 -0.785 1.00 87.38 92 VAL A N 1
ATOM 733 C CA . VAL A 1 92 ? 17.425 -2.582 -0.306 1.00 87.38 92 VAL A CA 1
ATOM 734 C C . VAL A 1 92 ? 17.460 -3.584 -1.458 1.00 87.38 92 VAL A C 1
ATOM 736 O O . VAL A 1 92 ? 18.131 -4.610 -1.359 1.00 87.38 92 VAL A O 1
ATOM 739 N N . SER A 1 93 ? 16.772 -3.303 -2.565 1.00 85.50 93 SER A N 1
ATOM 740 C CA . SER A 1 93 ? 16.762 -4.197 -3.724 1.00 85.50 93 SER A CA 1
ATOM 741 C C . SER A 1 93 ? 18.118 -4.254 -4.431 1.00 85.50 93 SER A C 1
ATOM 743 O O . SER A 1 93 ? 18.447 -5.298 -4.998 1.00 85.50 93 SER A O 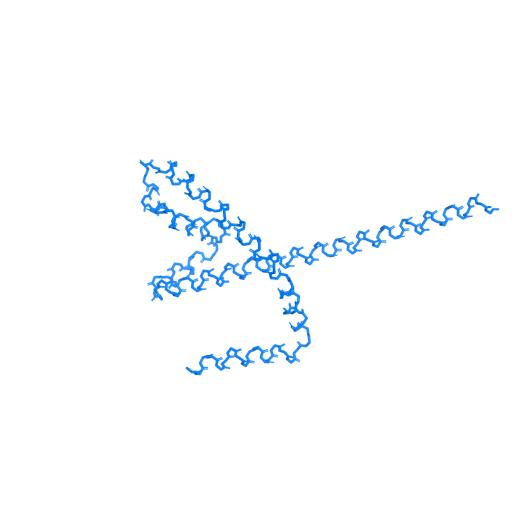1
ATOM 745 N N . ARG A 1 94 ? 18.897 -3.162 -4.425 1.00 84.50 94 ARG A N 1
ATOM 746 C CA . ARG A 1 94 ? 20.235 -3.125 -5.038 1.00 84.50 94 ARG A CA 1
ATOM 747 C C . ARG A 1 94 ? 21.270 -3.875 -4.203 1.00 84.50 94 ARG A C 1
ATOM 749 O O . ARG A 1 94 ? 22.056 -4.628 -4.768 1.00 84.50 94 ARG A O 1
ATOM 756 N N . GLU A 1 95 ? 21.258 -3.704 -2.884 1.00 85.75 95 GLU A N 1
ATOM 757 C CA . GLU A 1 95 ? 22.285 -4.278 -1.998 1.00 85.75 95 GLU A CA 1
ATOM 758 C C . GLU A 1 95 ? 21.918 -5.666 -1.452 1.00 85.75 95 GLU A C 1
ATOM 760 O O . GLU A 1 95 ? 22.784 -6.520 -1.267 1.00 85.75 95 GLU A O 1
ATOM 765 N N . GLY A 1 96 ? 20.630 -5.915 -1.200 1.00 78.69 96 GLY A N 1
ATOM 766 C CA . GLY A 1 96 ? 20.123 -7.152 -0.593 1.00 78.69 96 GLY A CA 1
ATOM 767 C C . GLY A 1 96 ? 19.687 -8.229 -1.592 1.00 78.69 96 GLY A C 1
ATOM 768 O O . GLY A 1 96 ? 19.301 -9.328 -1.185 1.00 78.69 96 GLY A O 1
ATOM 769 N N . GLY A 1 97 ? 19.729 -7.929 -2.893 1.00 86.25 97 GLY A N 1
ATOM 770 C CA . GLY A 1 97 ? 19.273 -8.816 -3.962 1.00 86.25 97 GLY A CA 1
ATOM 771 C C . GLY A 1 97 ? 17.747 -8.983 -4.035 1.00 86.25 97 GLY A C 1
ATOM 772 O O . GLY A 1 97 ? 16.981 -8.452 -3.228 1.00 86.25 97 GLY A O 1
ATOM 773 N N . TRP A 1 98 ? 17.293 -9.768 -5.019 1.00 78.44 98 TRP A N 1
ATOM 774 C CA . TRP A 1 98 ? 15.868 -9.921 -5.357 1.00 78.44 98 TRP A CA 1
ATOM 775 C C . TRP A 1 98 ? 14.999 -10.418 -4.191 1.00 78.44 98 TRP A C 1
ATOM 777 O O . TRP A 1 98 ? 13.889 -9.928 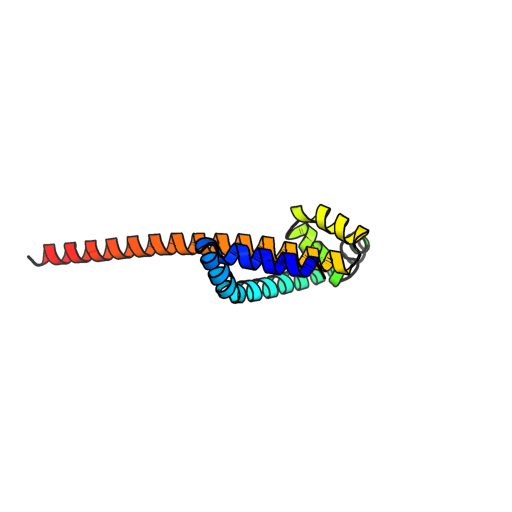-3.984 1.00 78.44 98 TRP A O 1
ATOM 787 N N . LEU A 1 99 ? 15.503 -11.373 -3.399 1.00 84.25 99 LEU A N 1
ATOM 788 C CA . LEU A 1 99 ? 14.748 -11.962 -2.288 1.00 84.25 99 LEU A CA 1
ATOM 789 C C . LEU A 1 99 ? 14.441 -10.924 -1.196 1.00 84.25 99 LEU A C 1
ATOM 791 O O . LEU A 1 99 ? 13.339 -10.899 -0.649 1.00 84.25 99 LEU A O 1
ATOM 795 N N . MET A 1 100 ? 15.412 -10.059 -0.889 1.00 84.75 100 MET A N 1
ATOM 796 C CA . MET A 1 100 ? 15.265 -9.033 0.141 1.00 84.75 100 MET A CA 1
ATOM 797 C C . MET A 1 100 ? 14.396 -7.871 -0.348 1.00 84.75 100 MET A C 1
ATOM 799 O O . MET A 1 100 ? 13.568 -7.379 0.418 1.00 84.75 100 MET A O 1
ATOM 803 N N . GLY A 1 101 ? 14.503 -7.515 -1.634 1.00 85.94 101 GLY A N 1
ATOM 804 C CA . GLY A 1 101 ? 13.596 -6.570 -2.290 1.00 85.94 101 GLY A CA 1
ATOM 805 C C . GLY A 1 101 ? 12.134 -7.026 -2.231 1.00 85.94 101 GLY A C 1
ATOM 806 O O . GLY A 1 101 ? 11.280 -6.272 -1.771 1.00 85.94 101 GLY A O 1
ATOM 807 N N . MET A 1 102 ? 11.843 -8.282 -2.594 1.00 85.31 102 MET A N 1
ATOM 808 C CA . MET A 1 102 ? 10.481 -8.836 -2.511 1.00 85.31 102 MET A CA 1
ATOM 809 C C . MET A 1 102 ? 9.925 -8.846 -1.081 1.00 85.31 102 MET A C 1
ATOM 811 O O . MET A 1 102 ? 8.759 -8.517 -0.870 1.00 85.31 102 MET A O 1
ATOM 815 N N . LEU A 1 103 ? 10.748 -9.185 -0.084 1.00 87.06 103 LEU A N 1
ATOM 816 C CA . LEU A 1 103 ? 10.321 -9.188 1.318 1.00 87.06 103 LEU A CA 1
ATOM 817 C C . LEU A 1 103 ? 9.987 -7.773 1.810 1.00 87.06 103 LEU A C 1
ATOM 819 O O . LEU A 1 103 ? 8.962 -7.581 2.465 1.00 87.06 103 LEU A O 1
ATOM 823 N N . VAL A 1 104 ? 10.817 -6.783 1.467 1.00 87.94 104 VAL A N 1
ATOM 824 C CA . VAL A 1 104 ? 10.560 -5.373 1.797 1.00 87.94 104 VAL A CA 1
ATOM 825 C C . VAL A 1 104 ? 9.331 -4.838 1.072 1.00 87.94 104 VAL A C 1
ATOM 827 O O . VAL A 1 104 ? 8.535 -4.140 1.690 1.00 87.94 104 VAL A O 1
ATOM 830 N N . LEU A 1 105 ? 9.118 -5.209 -0.190 1.00 87.31 105 LEU A N 1
ATOM 831 C CA . LEU A 1 105 ? 7.927 -4.809 -0.936 1.00 87.31 105 LEU A CA 1
ATOM 832 C C . LEU A 1 105 ? 6.644 -5.327 -0.274 1.00 87.31 105 LEU A C 1
ATOM 834 O O . LEU A 1 105 ? 5.711 -4.558 -0.058 1.00 87.31 105 LEU A O 1
ATOM 838 N N . ILE A 1 106 ? 6.610 -6.613 0.095 1.00 85.69 106 ILE A N 1
ATOM 839 C CA . ILE A 1 106 ? 5.474 -7.200 0.821 1.00 85.69 106 ILE A CA 1
ATOM 840 C C . ILE A 1 106 ? 5.283 -6.498 2.169 1.00 85.69 106 ILE A C 1
ATOM 842 O O . ILE A 1 106 ? 4.153 -6.194 2.539 1.00 85.69 106 ILE A O 1
ATOM 846 N N . PHE A 1 107 ? 6.367 -6.206 2.891 1.00 86.06 107 PHE A N 1
ATOM 847 C CA . PHE A 1 107 ? 6.300 -5.484 4.161 1.00 86.06 107 PHE A CA 1
ATOM 848 C C . PHE A 1 107 ? 5.705 -4.077 4.003 1.00 86.06 107 PHE A C 1
ATOM 850 O O . PHE A 1 107 ? 4.787 -3.731 4.742 1.00 86.06 107 PHE A O 1
ATOM 857 N N . ILE A 1 108 ? 6.174 -3.296 3.024 1.00 86.81 108 ILE A N 1
ATOM 858 C CA . ILE A 1 108 ? 5.657 -1.952 2.723 1.00 86.81 108 ILE A CA 1
ATOM 859 C C . ILE A 1 108 ? 4.175 -2.026 2.356 1.00 86.81 108 ILE A C 1
ATOM 861 O O . ILE A 1 108 ? 3.368 -1.286 2.911 1.00 86.81 108 ILE A O 1
ATOM 865 N N . LEU A 1 109 ? 3.804 -2.945 1.461 1.00 83.94 109 LEU A N 1
ATOM 866 C CA . LEU A 1 109 ? 2.418 -3.115 1.027 1.00 83.94 109 LEU A CA 1
ATOM 867 C C . LEU A 1 109 ? 1.504 -3.485 2.192 1.00 83.94 109 LEU A C 1
ATOM 869 O O . LEU A 1 109 ? 0.440 -2.890 2.340 1.00 83.94 109 LEU A O 1
ATOM 873 N N . LEU A 1 110 ? 1.926 -4.429 3.036 1.00 80.12 110 LEU A N 1
ATOM 874 C CA . LEU A 1 110 ? 1.172 -4.802 4.225 1.00 80.12 110 LEU A CA 1
ATOM 875 C C . LEU A 1 110 ? 1.061 -3.620 5.187 1.00 80.12 110 LEU A C 1
ATOM 877 O O . LEU A 1 110 ? -0.051 -3.294 5.569 1.00 80.12 110 LEU A O 1
ATOM 881 N N . CYS A 1 111 ? 2.151 -2.939 5.544 1.00 81.19 111 CYS A N 1
ATOM 882 C CA . CYS A 1 111 ? 2.096 -1.812 6.478 1.00 81.19 111 CYS A CA 1
ATOM 883 C C . CYS A 1 111 ? 1.227 -0.662 5.960 1.00 81.19 111 CYS A C 1
ATOM 885 O O . CYS A 1 111 ? 0.313 -0.238 6.663 1.00 81.19 111 CYS A O 1
ATOM 887 N N . SER A 1 112 ? 1.463 -0.181 4.741 1.00 79.56 112 SER A N 1
ATOM 888 C CA . SER A 1 112 ? 0.742 0.979 4.218 1.00 79.56 112 SER A CA 1
ATOM 889 C C . SER A 1 112 ? -0.737 0.679 3.985 1.00 79.56 112 SER A C 1
ATOM 891 O O . SER A 1 112 ? -1.590 1.476 4.371 1.00 79.56 112 SER A O 1
ATOM 893 N N . LEU A 1 113 ? -1.067 -0.486 3.413 1.00 74.62 113 LEU A N 1
ATOM 894 C CA . LEU A 1 113 ? -2.464 -0.840 3.162 1.00 74.62 113 LEU A CA 1
ATOM 895 C C . LEU A 1 113 ? -3.186 -1.235 4.447 1.00 74.62 113 LEU A C 1
ATOM 897 O O . LEU A 1 113 ? -4.318 -0.813 4.635 1.00 74.62 113 LEU A O 1
ATOM 901 N N . ILE A 1 114 ? -2.575 -2.001 5.356 1.00 74.94 114 ILE A N 1
ATOM 902 C CA . ILE A 1 114 ? -3.229 -2.379 6.619 1.00 74.94 114 ILE A CA 1
ATOM 903 C C . ILE A 1 114 ? -3.479 -1.149 7.484 1.00 74.94 114 ILE A C 1
ATOM 905 O O . ILE A 1 114 ? -4.581 -1.014 8.005 1.00 74.94 114 ILE A O 1
ATOM 909 N N . VAL A 1 115 ? -2.496 -0.260 7.645 1.00 73.19 115 VAL A N 1
ATOM 910 C CA . VAL A 1 115 ? -2.638 0.894 8.545 1.00 73.19 115 VAL A CA 1
ATOM 911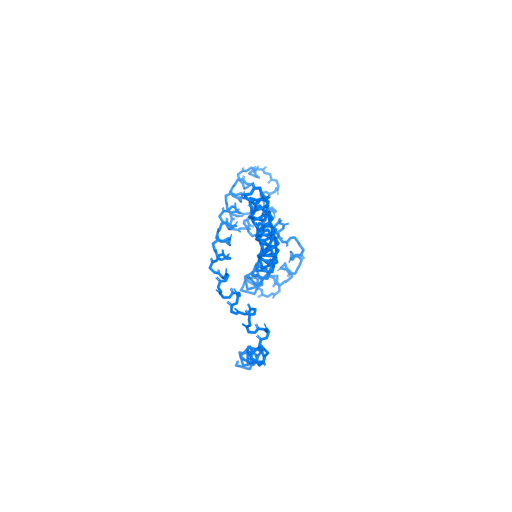 C C . VAL A 1 115 ? -3.691 1.862 8.014 1.00 73.19 115 VAL A C 1
ATOM 913 O O . VAL A 1 115 ? -4.583 2.246 8.768 1.00 73.19 115 VAL A O 1
ATOM 916 N N . ILE A 1 116 ? -3.658 2.196 6.718 1.00 73.12 116 ILE A N 1
ATOM 917 C CA . ILE A 1 116 ? -4.673 3.069 6.110 1.00 73.12 116 ILE A CA 1
ATOM 918 C C . ILE A 1 116 ? -6.051 2.396 6.145 1.00 73.12 116 ILE A C 1
ATOM 920 O O . ILE A 1 116 ? -7.024 3.023 6.559 1.00 73.12 116 ILE A O 1
ATOM 924 N N . ASN A 1 117 ? -6.148 1.112 5.789 1.00 71.75 117 ASN A N 1
ATOM 925 C CA . ASN A 1 117 ? -7.434 0.410 5.780 1.00 71.75 117 ASN A CA 1
ATOM 926 C C . ASN A 1 117 ? -8.003 0.202 7.194 1.00 71.75 117 ASN A C 1
ATOM 928 O O . ASN A 1 117 ? -9.221 0.209 7.356 1.00 71.75 117 ASN A O 1
ATOM 932 N N . MET A 1 118 ? -7.161 0.054 8.223 1.00 75.25 118 MET A N 1
ATOM 933 C CA . MET A 1 118 ? -7.617 -0.016 9.613 1.00 75.25 118 MET A CA 1
ATOM 934 C C . MET A 1 118 ? -8.062 1.360 10.125 1.00 75.25 118 MET A C 1
ATOM 936 O O . MET A 1 118 ? -9.096 1.445 10.781 1.00 75.25 118 MET A O 1
ATOM 940 N N . LEU A 1 119 ? -7.344 2.437 9.782 1.00 71.06 119 LEU A N 1
ATOM 941 C CA . LEU A 1 119 ? -7.755 3.808 10.109 1.00 71.06 119 LEU A CA 1
ATOM 942 C C . LEU A 1 119 ? -9.113 4.152 9.489 1.00 71.06 119 LEU A C 1
ATOM 944 O O . LEU A 1 119 ? -9.984 4.666 10.184 1.00 71.06 119 LEU A O 1
ATOM 948 N N . ILE A 1 120 ? -9.321 3.819 8.212 1.00 77.62 120 ILE A N 1
ATOM 949 C CA . ILE A 1 120 ? -10.617 4.010 7.547 1.00 77.62 120 ILE A CA 1
ATOM 950 C C . ILE A 1 120 ? -11.699 3.177 8.240 1.00 77.62 120 ILE A C 1
ATOM 952 O O . ILE A 1 120 ? -12.781 3.695 8.492 1.00 77.62 120 ILE A O 1
ATOM 956 N N . GLY A 1 121 ? -11.407 1.921 8.596 1.00 79.06 121 GLY A N 1
ATOM 957 C CA . GLY A 1 121 ? -12.344 1.067 9.331 1.00 79.06 121 GLY A CA 1
ATOM 958 C C . GLY A 1 121 ? -12.807 1.688 10.651 1.00 79.06 121 GLY A C 1
ATOM 959 O O . GLY A 1 121 ? -14.007 1.772 10.891 1.00 79.06 121 GLY A O 1
ATOM 960 N N . VAL A 1 122 ? -11.871 2.198 11.456 1.00 78.25 122 VAL A N 1
ATOM 961 C CA . VAL A 1 122 ? -12.177 2.872 12.731 1.00 78.25 122 VAL A CA 1
ATOM 962 C C . VAL A 1 122 ? -12.973 4.163 12.512 1.00 78.25 122 VAL A C 1
ATOM 964 O O . VAL A 1 122 ? -13.905 4.440 13.262 1.00 78.25 122 VAL A O 1
ATOM 967 N N . LEU A 1 123 ? -12.647 4.951 11.482 1.00 73.06 123 LEU A N 1
ATOM 968 C CA . LEU A 1 123 ? -13.405 6.164 11.157 1.00 73.06 123 LEU A CA 1
ATOM 969 C C . LEU A 1 123 ? -14.842 5.842 10.734 1.00 73.06 123 LEU A C 1
ATOM 971 O O . LEU A 1 123 ? -15.768 6.516 11.175 1.00 73.06 123 LEU A O 1
ATOM 975 N N . VAL A 1 124 ? -15.038 4.808 9.914 1.00 83.19 124 VAL A N 1
ATOM 976 C CA . VAL A 1 124 ? -16.373 4.359 9.495 1.00 83.19 124 VAL A CA 1
ATOM 977 C C . VAL A 1 124 ? -17.172 3.844 10.691 1.00 83.19 124 VAL A C 1
ATOM 979 O O . VAL A 1 124 ? -18.334 4.207 10.833 1.00 83.19 124 VAL A O 1
ATOM 982 N N . GLU A 1 125 ? -16.558 3.063 11.580 1.00 85.06 125 GLU A N 1
ATOM 983 C CA . GLU A 1 125 ? -17.199 2.586 12.813 1.00 85.06 125 GLU A CA 1
ATOM 984 C C . GLU A 1 125 ? -17.599 3.746 13.740 1.00 85.06 125 GLU A C 1
ATOM 986 O O . GLU A 1 125 ? -18.715 3.766 14.263 1.00 85.06 125 GLU A O 1
ATOM 991 N N . ALA A 1 126 ? -16.737 4.756 13.891 1.00 79.56 126 ALA A N 1
ATOM 992 C CA . ALA A 1 126 ? -17.046 5.953 14.670 1.00 79.56 126 ALA A CA 1
ATOM 993 C C . ALA A 1 126 ? -18.216 6.747 14.064 1.00 79.56 126 ALA A C 1
ATOM 995 O O . ALA A 1 126 ? -19.122 7.154 14.789 1.00 79.56 126 ALA A O 1
ATOM 996 N N . VAL A 1 127 ? -18.232 6.927 12.738 1.00 87.81 127 VAL A N 1
ATOM 997 C CA . VAL A 1 127 ? -19.336 7.599 12.032 1.00 87.81 127 VAL A CA 1
ATOM 998 C C . VAL A 1 127 ? -20.635 6.803 12.158 1.00 87.81 127 VAL A C 1
ATOM 1000 O O . VAL A 1 127 ? -21.679 7.402 12.409 1.00 87.81 127 VAL A O 1
ATOM 1003 N N . GLN A 1 128 ? -20.583 5.473 12.044 1.00 87.94 128 GLN A N 1
ATOM 1004 C CA . GLN A 1 128 ? -21.758 4.617 12.204 1.00 87.94 128 GLN A CA 1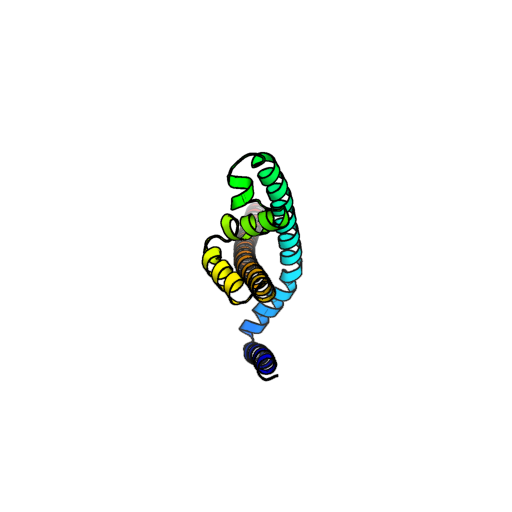
ATOM 1005 C C . GLN A 1 128 ? -22.309 4.692 13.632 1.00 87.94 128 GLN A C 1
ATOM 1007 O O . GLN A 1 128 ? -23.505 4.886 13.805 1.00 87.94 128 GLN A O 1
ATOM 1012 N N . THR A 1 129 ? -21.441 4.654 14.646 1.00 88.69 129 THR A N 1
ATOM 1013 C CA . THR A 1 129 ? -21.848 4.785 16.055 1.00 88.69 129 THR A CA 1
ATOM 1014 C C . THR A 1 129 ? -22.547 6.120 16.314 1.00 88.69 129 THR A C 1
ATOM 1016 O O . THR A 1 129 ? -23.587 6.157 16.966 1.00 88.69 129 THR A O 1
ATOM 1019 N N . VAL A 1 130 ? -22.009 7.225 15.784 1.00 87.88 130 VAL A N 1
ATOM 1020 C CA . VAL A 1 130 ? -22.657 8.544 15.896 1.00 87.88 130 VAL A CA 1
ATOM 1021 C C . VAL A 1 130 ? -23.998 8.551 15.158 1.00 87.88 130 VAL A C 1
ATOM 1023 O O . VAL A 1 130 ? -24.985 9.040 15.698 1.00 87.88 130 VAL A O 1
ATOM 1026 N N . SER A 1 131 ? -24.055 7.975 13.954 1.00 90.25 131 SER A N 1
ATOM 1027 C CA . SER A 1 131 ? -25.292 7.879 13.174 1.00 90.25 131 SER A CA 1
ATOM 1028 C C . SER A 1 131 ? -26.381 7.086 13.899 1.00 90.25 131 SER A C 1
ATOM 1030 O O . SER A 1 131 ? -27.546 7.477 13.846 1.00 90.25 131 SER A O 1
ATOM 1032 N N . ASP A 1 132 ? -26.020 5.988 14.563 1.00 91.75 132 ASP A N 1
ATOM 1033 C CA . ASP A 1 132 ? -26.958 5.127 15.283 1.00 91.75 132 ASP A CA 1
ATOM 1034 C C . ASP A 1 132 ? -27.516 5.844 16.524 1.00 91.75 132 ASP A C 1
ATOM 1036 O O . ASP A 1 132 ? -28.729 5.848 16.737 1.00 91.75 132 ASP A O 1
ATOM 1040 N N . VAL A 1 133 ? -26.659 6.546 17.280 1.00 90.62 133 VAL A N 1
ATOM 1041 C CA . VAL A 1 133 ? -27.071 7.361 18.440 1.00 90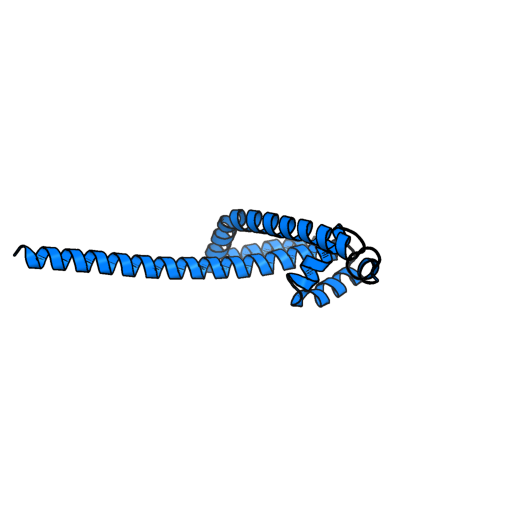.62 133 VAL A CA 1
ATOM 1042 C C . VAL A 1 133 ? -28.034 8.480 18.031 1.00 90.62 133 VAL A C 1
ATOM 1044 O O . VAL A 1 133 ? -29.058 8.684 18.685 1.00 90.62 133 VAL A O 1
ATOM 1047 N N . GLU A 1 134 ? -27.747 9.187 16.936 1.00 90.50 134 GLU A N 1
ATOM 1048 C CA . GLU A 1 134 ? -28.638 10.233 16.416 1.00 90.50 134 GLU A CA 1
ATOM 1049 C C . GLU A 1 134 ? -29.982 9.645 15.954 1.00 90.50 134 GLU A C 1
ATOM 1051 O O . GLU A 1 134 ? -31.045 10.200 16.245 1.00 90.50 134 GLU A O 1
ATOM 1056 N N . HIS A 1 135 ? -29.965 8.487 15.285 1.00 89.94 135 HIS A N 1
ATOM 1057 C CA . HIS A 1 135 ? -31.185 7.791 14.872 1.00 89.94 135 HIS A CA 1
ATOM 1058 C C . HIS A 1 135 ? -32.059 7.376 16.065 1.00 89.94 135 HIS A C 1
ATOM 1060 O O . HIS A 1 135 ? -33.278 7.566 16.022 1.00 89.94 135 HIS A O 1
ATOM 1066 N N . GLU A 1 136 ? -31.463 6.840 17.131 1.00 91.69 136 GLU A N 1
ATOM 1067 C CA . GLU A 1 136 ? -32.184 6.488 18.360 1.00 91.69 136 GLU A CA 1
ATOM 1068 C C . GLU A 1 136 ? -32.780 7.726 19.041 1.00 91.69 136 GLU A C 1
ATOM 1070 O O . GLU A 1 136 ? -33.955 7.717 19.424 1.00 91.69 136 GLU A O 1
ATOM 1075 N N . ALA A 1 137 ? -32.019 8.822 19.127 1.00 88.62 137 ALA A N 1
ATOM 1076 C CA . ALA A 1 137 ? -32.497 10.078 19.701 1.00 88.62 137 ALA A CA 1
ATOM 1077 C C . ALA A 1 137 ? -33.721 10.627 18.945 1.00 88.62 137 ALA A C 1
ATOM 1079 O O . ALA A 1 137 ? -34.703 11.045 19.570 1.00 88.62 137 ALA A O 1
ATOM 1080 N N . ILE A 1 138 ? -33.708 10.564 17.608 1.00 90.00 138 ILE A N 1
ATOM 1081 C CA . ILE A 1 138 ? -34.842 10.968 16.762 1.00 90.00 138 ILE A CA 1
ATOM 1082 C C . ILE A 1 138 ? -36.066 10.076 17.013 1.00 90.00 138 ILE A C 1
ATOM 1084 O O . ILE A 1 138 ? -37.179 10.589 17.154 1.00 90.00 138 ILE A O 1
ATOM 1088 N N . GLN A 1 139 ? -35.887 8.754 17.095 1.00 91.62 139 GLN A N 1
ATOM 1089 C CA . GLN A 1 139 ? -36.993 7.820 17.344 1.00 91.62 139 GLN A CA 1
ATOM 1090 C C . GLN A 1 139 ? -37.640 8.043 18.717 1.00 91.62 139 GLN A C 1
ATOM 1092 O O . GLN A 1 139 ? -38.869 8.045 18.828 1.00 91.62 139 GLN A O 1
ATOM 1097 N N . ILE A 1 140 ? -36.831 8.289 19.750 1.00 90.44 140 ILE A N 1
ATOM 1098 C CA . ILE A 1 140 ? -37.312 8.593 21.104 1.00 90.44 140 ILE A CA 1
ATOM 1099 C C . ILE A 1 140 ? -38.068 9.929 21.121 1.00 90.44 140 ILE A C 1
ATOM 1101 O O . ILE A 1 140 ? -39.166 10.011 21.679 1.00 90.44 140 ILE A O 1
ATOM 1105 N N . ALA A 1 141 ? -37.535 10.965 20.467 1.00 88.25 141 ALA A N 1
ATOM 1106 C CA . ALA A 1 141 ? -38.202 12.262 20.359 1.00 88.25 141 ALA A CA 1
ATOM 1107 C C . ALA A 1 141 ? -39.558 12.159 19.635 1.00 88.25 141 ALA A C 1
ATOM 1109 O O . ALA A 1 141 ? -40.546 12.750 20.078 1.00 88.25 141 ALA A O 1
ATOM 1110 N N . PHE A 1 142 ? -39.633 11.364 18.564 1.00 88.44 142 PHE A N 1
ATOM 1111 C CA . PHE A 1 142 ? -40.882 11.102 17.849 1.00 88.44 142 PHE A CA 1
ATOM 1112 C C . PHE A 1 142 ? -41.906 10.366 18.727 1.00 88.44 142 PHE A C 1
ATOM 1114 O O . PHE A 1 142 ? -43.075 10.753 18.767 1.00 88.44 142 PHE A O 1
ATOM 1121 N N . ALA A 1 143 ? -41.473 9.359 19.492 1.00 89.25 143 ALA A N 1
ATOM 1122 C CA . ALA A 1 143 ? -42.339 8.655 20.436 1.00 89.25 143 ALA A CA 1
ATOM 1123 C C . ALA A 1 143 ? -42.909 9.599 21.512 1.00 89.25 143 ALA A C 1
ATOM 1125 O O . ALA A 1 143 ? -44.106 9.545 21.803 1.00 89.25 143 ALA A O 1
ATOM 1126 N N . HIS A 1 144 ? -42.092 10.511 22.054 1.00 86.75 144 HIS A N 1
ATOM 1127 C CA . HIS A 1 144 ? -42.560 11.531 22.999 1.00 86.75 144 HIS A CA 1
ATOM 1128 C C . HIS A 1 144 ? -43.587 12.490 22.379 1.00 86.75 144 HIS A C 1
ATOM 1130 O O . HIS A 1 144 ? -44.597 12.786 23.019 1.00 86.75 144 HIS A O 1
ATOM 1136 N N . LEU A 1 145 ? -43.377 12.929 21.134 1.00 84.62 145 LEU A N 1
ATOM 1137 C CA . LEU A 1 145 ? -44.329 13.782 20.412 1.00 84.62 145 LEU A CA 1
ATOM 1138 C C . LEU A 1 145 ? -45.676 13.082 20.192 1.00 84.62 145 LEU A C 1
ATOM 1140 O O . LEU A 1 145 ? -46.724 13.666 20.475 1.00 84.62 145 LEU A O 1
ATOM 1144 N N . CYS A 1 146 ? -45.665 11.821 19.753 1.00 84.88 146 CYS A N 1
ATOM 1145 C CA . CYS A 1 146 ? -46.890 11.036 19.598 1.00 84.88 146 CYS A CA 1
ATOM 1146 C C . CYS A 1 146 ? -47.632 10.860 20.928 1.00 84.88 146 CYS A C 1
ATOM 1148 O O . CYS A 1 146 ? -48.852 11.004 20.959 1.00 84.88 146 CYS A O 1
ATOM 1150 N N . LEU A 1 147 ? -46.918 10.600 22.026 1.00 82.75 147 LEU A 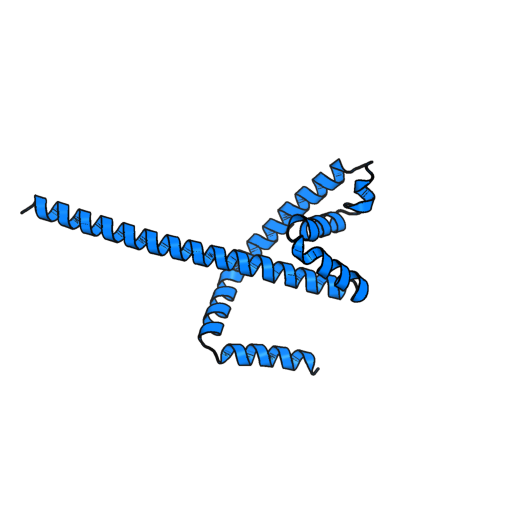N 1
ATOM 1151 C CA . LEU A 1 147 ? -47.534 10.463 23.347 1.00 82.75 147 LEU A CA 1
ATOM 1152 C C . LEU A 1 147 ? -48.148 11.780 23.843 1.00 82.75 147 LEU A C 1
ATOM 1154 O O . LEU A 1 147 ? -49.249 11.751 24.385 1.00 82.75 147 LEU A O 1
ATOM 1158 N N . SER A 1 148 ? -47.506 12.928 23.598 1.00 77.75 148 SER A N 1
ATOM 1159 C CA . SER A 1 148 ? -48.062 14.241 23.971 1.00 77.75 148 SER A CA 1
ATOM 1160 C C . SER A 1 148 ? -49.300 14.660 23.174 1.00 77.75 148 SER A C 1
ATOM 1162 O O . SER A 1 148 ? -50.043 15.526 23.617 1.00 77.75 148 SER A O 1
ATOM 1164 N N . HIS A 1 149 ? -49.527 14.064 22.001 1.00 69.88 149 HIS A N 1
ATOM 1165 C CA . HIS A 1 149 ? -50.690 14.361 21.161 1.00 69.88 149 HIS A CA 1
ATOM 1166 C C . HIS A 1 149 ? -51.912 13.484 21.479 1.00 69.88 149 HIS A C 1
ATOM 1168 O O . HIS A 1 149 ? -52.998 13.757 20.970 1.00 69.88 149 HIS A O 1
ATOM 1174 N N . VAL A 1 150 ? -51.732 12.420 22.270 1.00 66.94 150 VAL A N 1
ATOM 1175 C CA . VAL A 1 150 ? -52.778 11.438 22.614 1.00 66.94 150 VAL A CA 1
ATOM 1176 C C . VAL A 1 150 ? -53.343 11.655 24.030 1.00 66.94 150 VAL A C 1
ATOM 1178 O O . VAL A 1 150 ? -54.425 11.150 24.326 1.00 66.94 150 VAL A O 1
ATOM 1181 N N . SER A 1 151 ? -52.649 12.412 24.888 1.00 49.88 151 SER A N 1
ATOM 1182 C CA . SER A 1 151 ? -53.107 12.852 26.221 1.00 49.88 151 SER A CA 1
ATOM 1183 C C . SER A 1 151 ? -53.841 14.187 26.180 1.00 49.88 151 SER A C 1
ATOM 1185 O O . SER A 1 151 ? -54.885 14.301 26.857 1.00 49.88 151 SER A O 1
#

pLDDT: mean 81.37, std 8.27, range [49.88, 92.88]

Foldseek 3Di:
DVVVVVVVVVVVVLVVDVVSVVVVVVLVVCVVVLVVVVVVVLVVLLVVLVVVCVVCPPHPCCVVQNVDSVSVSVSCCCCVVPVVCNVVLVVCCVPVPDVRSVVVSVVCSCVVSSVVVVVVVVVVVVVVVVVVVVVVVVVVVVVVVVVVVVD

Radius of gyration: 24.08 Å; chains: 1; bounding box: 75×34×57 Å

Sequence (151 aa):
MLRMVRITRVIRVASYMPEVMIIIKGLTVASRSVFFTFVLLLLINYIFAIAFRQLAQDTPLEMSLFPSVHGAVLNLVVQCVMPDQEPFFQQVSREGGWLMGMLVLIFILLCSLIVINMLIGVLVEAVQTVSDVEHEAIQIAFAHLCLSHVS